Protein AF-A0A166FS26-F1 (afdb_monomer_lite)

pLDDT: mean 79.8, std 15.61, range [41.12, 95.31]

Structure (mmCIF, N/CA/C/O backbone):
data_AF-A0A166FS26-F1
#
_entry.id   AF-A0A166FS26-F1
#
loop_
_atom_site.group_PDB
_atom_site.id
_atom_site.type_symbol
_atom_site.label_atom_id
_atom_site.label_alt_id
_atom_site.label_comp_id
_atom_site.label_asym_id
_atom_site.label_entity_id
_atom_site.label_seq_id
_atom_site.pdbx_PDB_ins_code
_atom_site.Cartn_x
_atom_site.Cartn_y
_atom_site.Cartn_z
_atom_site.occupancy
_atom_site.B_iso_or_equiv
_atom_site.auth_seq_id
_atom_site.auth_comp_id
_atom_site.auth_asym_id
_atom_site.auth_atom_id
_atom_site.pdbx_PDB_model_num
ATOM 1 N N . MET A 1 1 ? 0.162 13.748 11.849 1.00 55.72 1 MET A N 1
ATOM 2 C CA . MET A 1 1 ? -1.172 13.224 11.488 1.00 55.72 1 MET A CA 1
ATOM 3 C C . MET A 1 1 ? -1.243 11.826 12.053 1.00 55.72 1 MET A C 1
ATOM 5 O O . MET A 1 1 ? -0.288 11.091 11.839 1.00 55.72 1 MET A O 1
ATOM 9 N N . ASP A 1 2 ? -2.315 11.482 12.760 1.00 82.00 2 ASP A N 1
ATOM 10 C CA . ASP A 1 2 ? -2.506 10.109 13.226 1.00 82.00 2 ASP A CA 1
ATOM 11 C C . ASP A 1 2 ? -3.050 9.285 12.062 1.00 82.00 2 ASP A C 1
ATOM 13 O O . ASP A 1 2 ? -4.162 9.515 11.580 1.00 82.00 2 ASP A O 1
ATOM 17 N N . TYR A 1 3 ? -2.216 8.386 11.549 1.00 90.62 3 TYR A N 1
ATOM 18 C CA . TYR A 1 3 ? -2.613 7.446 10.515 1.00 90.62 3 TYR A CA 1
ATOM 19 C C . TYR A 1 3 ? -3.353 6.250 11.135 1.00 90.62 3 TYR A C 1
ATOM 21 O O . TYR A 1 3 ? -3.038 5.848 12.256 1.00 90.62 3 TYR A O 1
ATOM 29 N N . PRO A 1 4 ? -4.313 5.643 10.417 1.00 93.62 4 PRO A N 1
ATOM 30 C CA . PRO A 1 4 ? -5.031 4.449 10.878 1.00 93.62 4 PRO A CA 1
ATOM 31 C C . PRO A 1 4 ? -4.239 3.136 10.737 1.00 93.62 4 PRO A C 1
ATOM 33 O O . PRO A 1 4 ? -4.796 2.055 10.906 1.00 93.62 4 PRO A O 1
ATOM 36 N N . PHE A 1 5 ? -2.949 3.230 10.429 1.00 94.50 5 PHE A N 1
ATOM 37 C CA . PHE A 1 5 ? -2.014 2.126 10.234 1.00 94.50 5 PHE A CA 1
ATOM 38 C C . PHE A 1 5 ? -0.727 2.391 11.021 1.00 94.50 5 PHE A C 1
ATOM 40 O O . PHE A 1 5 ? -0.428 3.535 11.381 1.00 94.50 5 PHE A O 1
ATOM 47 N N . ASP A 1 6 ? 0.048 1.338 11.263 1.00 94.75 6 ASP A N 1
ATOM 48 C CA . ASP A 1 6 ? 1.386 1.456 11.838 1.00 94.75 6 ASP A CA 1
ATOM 49 C C . ASP A 1 6 ? 2.405 1.743 10.727 1.00 94.75 6 ASP A C 1
ATOM 51 O O . ASP A 1 6 ? 2.639 0.927 9.837 1.00 94.75 6 ASP A O 1
ATOM 55 N N . GLN A 1 7 ? 2.995 2.938 10.757 1.00 94.44 7 GLN A N 1
ATOM 56 C CA . GLN A 1 7 ? 3.962 3.369 9.746 1.00 94.44 7 GLN A CA 1
ATOM 57 C C . GLN A 1 7 ? 5.217 2.492 9.726 1.00 94.44 7 GLN A C 1
ATOM 59 O O . GLN A 1 7 ? 5.733 2.210 8.647 1.00 94.44 7 GLN A O 1
ATOM 64 N N . ASN A 1 8 ? 5.705 2.062 10.893 1.00 93.94 8 ASN A N 1
ATOM 65 C CA . ASN A 1 8 ? 6.933 1.279 10.984 1.00 93.94 8 ASN A CA 1
ATOM 66 C C . ASN A 1 8 ? 6.705 -0.131 10.447 1.00 93.94 8 ASN A C 1
ATOM 68 O O . ASN A 1 8 ? 7.532 -0.624 9.680 1.00 93.94 8 ASN A O 1
ATOM 72 N N . ASP A 1 9 ? 5.569 -0.743 10.792 1.00 94.62 9 ASP A N 1
ATOM 73 C CA . ASP A 1 9 ? 5.208 -2.067 10.280 1.00 94.62 9 ASP A CA 1
ATOM 74 C C . ASP A 1 9 ? 5.028 -2.037 8.759 1.00 94.62 9 ASP A C 1
ATOM 76 O O . ASP A 1 9 ? 5.562 -2.895 8.056 1.00 94.62 9 ASP A O 1
ATOM 80 N N . VAL A 1 10 ? 4.335 -1.018 8.231 1.00 95.31 10 VAL A N 1
ATOM 81 C CA . VAL A 1 10 ? 4.149 -0.849 6.781 1.00 95.31 10 VAL A CA 1
ATOM 82 C C . VAL A 1 10 ? 5.496 -0.671 6.077 1.00 95.31 10 VAL A C 1
ATOM 84 O O . VAL A 1 10 ? 5.760 -1.360 5.096 1.00 95.31 10 VAL A O 1
ATOM 87 N N . ILE A 1 11 ? 6.379 0.201 6.574 1.00 94.06 11 ILE A N 1
ATOM 88 C CA . ILE A 1 11 ? 7.712 0.417 5.984 1.00 94.06 11 ILE A CA 1
ATOM 89 C C . ILE A 1 11 ? 8.546 -0.868 6.006 1.00 94.06 11 ILE A C 1
ATOM 91 O O . ILE A 1 11 ? 9.161 -1.215 4.996 1.00 94.06 11 ILE A O 1
ATOM 95 N N . ALA A 1 12 ? 8.571 -1.577 7.137 1.00 93.25 12 ALA A N 1
ATOM 96 C CA . ALA A 1 12 ? 9.320 -2.820 7.278 1.00 93.25 12 ALA A CA 1
ATOM 97 C C . ALA A 1 12 ? 8.806 -3.893 6.308 1.00 93.25 12 ALA A C 1
ATOM 99 O O . ALA A 1 12 ? 9.606 -4.547 5.635 1.00 93.25 12 ALA A O 1
ATOM 100 N N . SER A 1 13 ? 7.482 -4.022 6.187 1.00 93.25 13 SER A N 1
ATOM 101 C CA . SER A 1 13 ? 6.850 -4.959 5.260 1.00 93.25 13 SER A CA 1
ATOM 102 C C . SER A 1 13 ? 7.168 -4.615 3.802 1.00 93.25 13 SER A C 1
ATOM 104 O O . SER A 1 13 ? 7.673 -5.462 3.065 1.00 93.25 13 SER A O 1
ATOM 106 N N . VAL A 1 14 ? 7.012 -3.345 3.407 1.00 93.50 14 VAL A N 1
ATOM 107 C CA . VAL A 1 14 ? 7.338 -2.866 2.052 1.00 93.50 14 VAL A CA 1
ATOM 108 C C . VAL A 1 14 ? 8.804 -3.127 1.710 1.00 93.50 14 VAL A C 1
ATOM 110 O O . VAL A 1 14 ? 9.092 -3.606 0.619 1.00 93.50 14 VAL A O 1
ATOM 113 N N . LYS A 1 15 ? 9.738 -2.878 2.638 1.00 92.00 15 LYS A N 1
ATOM 114 C CA . LYS A 1 15 ? 11.160 -3.211 2.444 1.00 92.00 15 LYS A CA 1
ATOM 115 C C . LYS A 1 15 ? 11.388 -4.708 2.250 1.00 92.00 15 LYS A C 1
ATOM 117 O O . LYS A 1 15 ? 12.232 -5.078 1.446 1.00 92.00 15 LYS A O 1
ATOM 122 N N . SER A 1 16 ? 10.661 -5.555 2.978 1.00 90.06 16 SER A N 1
ATOM 123 C CA . SER A 1 16 ? 10.806 -7.012 2.874 1.00 90.06 16 SER A CA 1
ATOM 124 C C . SER A 1 16 ? 10.279 -7.594 1.557 1.00 90.06 16 SER A C 1
ATOM 126 O O . SER A 1 16 ? 10.784 -8.616 1.101 1.00 90.06 16 SER A O 1
ATOM 128 N N . LEU A 1 17 ? 9.277 -6.944 0.957 1.00 88.62 17 LEU A N 1
ATOM 129 C CA . LEU A 1 17 ? 8.574 -7.406 -0.245 1.00 88.62 17 LEU A CA 1
ATOM 130 C C . LEU A 1 17 ? 9.031 -6.703 -1.529 1.00 88.62 17 LEU A C 1
ATOM 132 O O . LEU A 1 17 ? 8.690 -7.137 -2.627 1.00 88.62 17 LEU A O 1
ATOM 136 N N . SER A 1 18 ? 9.758 -5.597 -1.399 1.00 84.44 18 SER A N 1
ATOM 137 C CA . SER A 1 18 ? 10.318 -4.849 -2.518 1.00 84.44 18 SER A CA 1
ATOM 138 C C . SER A 1 18 ? 11.567 -5.544 -3.055 1.00 84.44 18 SER A C 1
ATOM 140 O O . SER A 1 18 ? 12.518 -5.785 -2.317 1.00 84.44 18 SER A O 1
ATOM 142 N N . ASP A 1 19 ? 11.612 -5.761 -4.369 1.00 78.69 19 ASP A N 1
ATOM 143 C CA . ASP A 1 19 ? 12.803 -6.267 -5.069 1.00 78.69 19 ASP A CA 1
ATOM 144 C C . ASP A 1 19 ? 13.909 -5.203 -5.224 1.00 78.69 19 ASP A C 1
ATOM 146 O O . ASP A 1 19 ? 15.003 -5.488 -5.715 1.00 78.69 19 ASP A O 1
ATOM 150 N N . VAL A 1 20 ? 13.626 -3.957 -4.831 1.00 80.75 20 VAL A N 1
ATOM 151 C CA . VAL A 1 20 ? 14.564 -2.831 -4.873 1.00 80.75 20 VAL A CA 1
ATOM 152 C C . VAL A 1 20 ? 14.881 -2.329 -3.470 1.00 80.75 20 VAL A C 1
ATOM 154 O O . VAL A 1 20 ? 13.992 -2.199 -2.623 1.00 80.75 20 VAL A O 1
ATOM 157 N N . GLU A 1 21 ? 16.152 -2.007 -3.235 1.00 83.38 21 GLU A N 1
ATOM 158 C CA . GLU A 1 21 ? 16.594 -1.378 -1.993 1.00 83.38 21 GLU A CA 1
ATOM 159 C C . GLU A 1 21 ? 16.118 0.082 -1.958 1.00 83.38 21 GLU A C 1
ATOM 161 O O . GLU A 1 21 ? 16.441 0.884 -2.836 1.00 83.38 21 GLU A O 1
ATOM 166 N N . LEU A 1 22 ? 15.319 0.422 -0.945 1.00 85.12 22 LEU A N 1
ATOM 167 C CA . LEU A 1 22 ? 14.707 1.741 -0.789 1.00 85.12 22 LEU A CA 1
ATOM 168 C C . LEU A 1 22 ? 15.137 2.374 0.528 1.00 85.12 22 LEU A C 1
ATOM 170 O O . LEU A 1 22 ? 15.080 1.746 1.590 1.00 85.12 22 LEU A O 1
ATOM 174 N N . SER A 1 23 ? 15.522 3.648 0.464 1.00 89.69 23 SER A N 1
ATOM 175 C CA . SER A 1 23 ? 15.797 4.430 1.664 1.00 89.69 23 SER A CA 1
ATOM 176 C C . SER A 1 23 ? 14.508 4.726 2.432 1.00 89.69 23 SER A C 1
ATOM 178 O O . SER A 1 23 ? 13.426 4.860 1.851 1.00 89.69 23 SER A O 1
ATOM 180 N N . ASP A 1 24 ? 14.634 4.885 3.751 1.00 89.25 24 ASP A N 1
ATOM 181 C CA . ASP A 1 24 ? 13.507 5.298 4.592 1.00 89.25 24 ASP A CA 1
ATOM 182 C C . ASP A 1 24 ? 12.945 6.653 4.160 1.00 89.25 24 ASP A C 1
ATOM 184 O O . ASP A 1 24 ? 11.738 6.851 4.216 1.00 89.25 24 ASP A O 1
ATOM 188 N N . ASP A 1 25 ? 13.776 7.565 3.654 1.00 91.19 25 ASP A N 1
ATOM 189 C CA . ASP A 1 25 ? 13.323 8.870 3.161 1.00 91.19 25 ASP A CA 1
ATOM 190 C C . ASP A 1 25 ? 12.341 8.740 1.988 1.00 91.19 25 ASP A C 1
ATOM 192 O O . ASP A 1 25 ? 11.305 9.411 1.968 1.00 91.19 25 ASP A O 1
ATOM 196 N N . ILE A 1 26 ? 12.617 7.839 1.035 1.00 88.94 26 ILE A N 1
ATOM 197 C CA . ILE A 1 26 ? 11.706 7.575 -0.088 1.00 88.94 26 ILE A CA 1
ATOM 198 C C . ILE A 1 26 ? 10.395 6.992 0.441 1.00 88.94 26 ILE A C 1
ATOM 200 O O . ILE A 1 26 ? 9.320 7.486 0.098 1.00 88.94 26 ILE A O 1
ATOM 204 N N . LEU A 1 27 ? 10.460 5.989 1.316 1.00 92.19 27 LEU A N 1
ATOM 205 C CA . LEU A 1 27 ? 9.270 5.331 1.862 1.00 92.19 27 LEU A CA 1
ATOM 206 C C . LEU A 1 27 ? 8.414 6.289 2.702 1.00 92.19 27 LEU A C 1
ATOM 208 O O . LEU A 1 27 ? 7.195 6.344 2.530 1.00 92.19 27 LEU A O 1
ATOM 212 N N . ASN A 1 28 ? 9.051 7.119 3.526 1.00 92.06 28 ASN A N 1
ATOM 213 C CA . ASN A 1 28 ? 8.396 8.164 4.306 1.00 92.06 28 ASN A CA 1
ATOM 214 C C . ASN A 1 28 ? 7.749 9.234 3.417 1.00 92.06 28 ASN A C 1
ATOM 216 O O . ASN A 1 28 ? 6.697 9.764 3.772 1.00 92.06 28 ASN A O 1
ATOM 220 N N . SER A 1 29 ? 8.326 9.531 2.247 1.00 89.25 29 SER A N 1
ATOM 221 C CA . SER A 1 29 ? 7.708 10.436 1.268 1.00 89.25 29 SER A CA 1
ATOM 222 C C . SER A 1 29 ? 6.510 9.809 0.537 1.00 89.25 29 SER A C 1
ATOM 224 O O . SER A 1 29 ? 5.552 10.511 0.207 1.00 89.25 29 SER A O 1
ATOM 226 N N . LEU A 1 30 ? 6.521 8.486 0.326 1.00 90.81 30 LEU A N 1
ATOM 227 C CA . LEU A 1 30 ? 5.451 7.749 -0.354 1.00 90.81 30 LEU A CA 1
ATOM 228 C C . LEU A 1 30 ? 4.244 7.480 0.550 1.00 90.81 30 LEU A C 1
ATOM 230 O O . LEU A 1 30 ? 3.114 7.497 0.066 1.00 90.81 30 LEU A O 1
ATOM 234 N N . LEU A 1 31 ? 4.456 7.278 1.851 1.00 92.62 31 LEU A N 1
ATOM 235 C CA . LEU A 1 31 ? 3.401 7.057 2.846 1.00 92.62 31 LEU A CA 1
ATOM 236 C C . LEU A 1 31 ? 2.218 8.048 2.761 1.00 92.62 31 LEU A C 1
ATOM 238 O O . LEU A 1 31 ? 1.078 7.599 2.601 1.00 92.62 31 LEU A O 1
ATOM 242 N N . PRO A 1 32 ? 2.424 9.381 2.828 1.00 90.94 32 PRO A N 1
ATOM 243 C CA . PRO A 1 32 ? 1.324 10.341 2.738 1.00 90.94 32 PRO A CA 1
ATOM 244 C C . PRO A 1 32 ? 0.626 10.317 1.371 1.00 90.94 32 PRO A C 1
ATOM 246 O O . PRO A 1 32 ? -0.581 10.557 1.301 1.00 90.94 32 PRO A O 1
ATOM 249 N N . ILE A 1 33 ? 1.355 10.003 0.293 1.00 89.50 33 ILE A N 1
ATOM 250 C CA . ILE A 1 33 ? 0.794 9.879 -1.058 1.00 89.50 33 ILE A CA 1
ATOM 251 C C . ILE A 1 33 ? -0.120 8.653 -1.115 1.00 89.50 33 ILE A C 1
ATOM 253 O O . ILE A 1 33 ? -1.300 8.792 -1.433 1.00 89.50 33 ILE A O 1
ATOM 257 N N . ALA A 1 34 ? 0.386 7.476 -0.736 1.00 91.31 34 ALA A N 1
ATOM 258 C CA . ALA A 1 34 ? -0.379 6.231 -0.686 1.00 91.31 34 ALA A CA 1
ATOM 259 C C . ALA A 1 34 ? -1.646 6.388 0.168 1.00 91.31 34 ALA A C 1
ATOM 261 O O . ALA A 1 34 ? -2.745 6.054 -0.279 1.00 91.31 34 ALA A O 1
ATOM 262 N N . TYR A 1 35 ? -1.529 7.013 1.342 1.00 91.81 35 TYR A N 1
ATOM 263 C CA . TYR A 1 35 ? -2.678 7.279 2.201 1.00 91.81 35 TYR A CA 1
ATOM 264 C C . TYR A 1 35 ? -3.695 8.220 1.543 1.00 91.81 35 TYR A C 1
ATOM 266 O O . TYR A 1 35 ? -4.893 7.944 1.566 1.00 91.81 35 TYR A O 1
ATOM 274 N N . GLY A 1 36 ? -3.251 9.306 0.903 1.00 88.50 36 GLY A N 1
ATOM 275 C CA . GLY A 1 36 ? -4.135 10.210 0.158 1.00 88.50 36 GLY A CA 1
ATOM 276 C C . GLY A 1 36 ? -4.848 9.531 -1.019 1.00 88.50 36 GLY A C 1
ATOM 277 O O . GLY A 1 36 ? -5.965 9.914 -1.393 1.00 88.50 36 GLY A O 1
ATOM 278 N N . LEU A 1 37 ? -4.236 8.491 -1.590 1.00 85.81 37 LEU A N 1
ATOM 279 C CA . LEU A 1 37 ? -4.857 7.669 -2.618 1.00 85.81 37 LEU A CA 1
ATOM 280 C C . LEU A 1 37 ? -5.976 6.796 -2.026 1.00 85.81 37 LEU A C 1
ATOM 282 O O . LEU A 1 37 ? -7.063 6.800 -2.600 1.00 85.81 37 LEU A O 1
ATOM 286 N N . ILE A 1 38 ? -5.729 6.151 -0.882 1.00 87.94 38 ILE A N 1
ATOM 287 C CA . ILE A 1 38 ? -6.601 5.165 -0.215 1.00 87.94 38 ILE A CA 1
ATOM 288 C C . ILE A 1 38 ? -7.735 5.790 0.609 1.00 87.94 38 ILE A C 1
ATOM 290 O O . ILE A 1 38 ? -8.831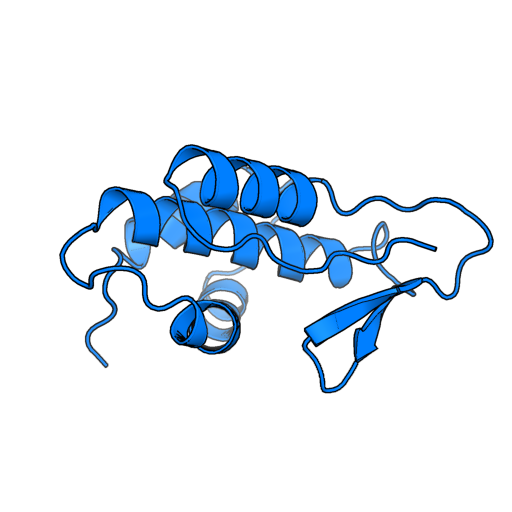 5.239 0.667 1.00 87.94 38 ILE A O 1
ATOM 294 N N . LYS A 1 39 ? -7.503 6.950 1.234 1.00 86.75 39 LYS A N 1
ATOM 295 C CA . LYS A 1 39 ? -8.443 7.630 2.146 1.00 86.75 39 LYS A CA 1
ATOM 296 C C . LYS A 1 39 ? -9.910 7.686 1.661 1.00 86.75 39 LYS A C 1
ATOM 298 O O . LYS A 1 39 ? -10.792 7.558 2.507 1.00 86.75 39 LYS A O 1
ATOM 303 N N . PRO A 1 40 ? -10.218 7.857 0.358 1.00 84.19 40 PRO A N 1
ATOM 304 C CA . PRO A 1 40 ? -11.598 7.862 -0.136 1.00 84.19 40 PRO A CA 1
ATOM 305 C C . PRO A 1 40 ? -12.351 6.521 -0.065 1.00 84.19 40 PRO A C 1
ATOM 307 O O . PRO A 1 40 ? -13.560 6.520 -0.272 1.00 84.19 40 PRO A O 1
ATOM 310 N N . LEU A 1 41 ? -11.689 5.391 0.222 1.00 81.50 41 LEU A N 1
ATOM 311 C CA . LEU A 1 41 ? -12.305 4.052 0.225 1.00 81.50 41 LEU A CA 1
ATOM 312 C C . LEU A 1 41 ? -13.234 3.779 1.429 1.00 81.50 41 LEU A C 1
ATOM 314 O O . LEU A 1 41 ? -13.782 2.686 1.536 1.00 81.50 41 LEU A O 1
ATOM 318 N N . ASN A 1 42 ? -13.449 4.761 2.317 1.00 81.06 42 ASN A N 1
ATOM 319 C CA . ASN A 1 42 ? -14.343 4.677 3.486 1.00 81.06 42 ASN A CA 1
ATOM 320 C C . ASN A 1 42 ? -14.092 3.460 4.399 1.00 81.06 42 ASN A C 1
ATOM 322 O O . ASN A 1 42 ? -15.015 2.921 5.007 1.00 81.06 42 ASN A O 1
ATOM 326 N N . ILE A 1 43 ? -12.834 3.039 4.517 1.00 87.88 43 ILE A N 1
ATOM 327 C CA . ILE A 1 43 ? -12.436 1.928 5.382 1.00 87.88 43 ILE A CA 1
ATOM 328 C C . ILE A 1 43 ? -12.509 2.390 6.849 1.00 87.88 43 ILE A C 1
ATOM 330 O O . ILE A 1 43 ? -11.978 3.460 7.172 1.00 87.88 43 ILE A O 1
ATOM 334 N N . PRO A 1 44 ? -13.151 1.627 7.755 1.00 90.25 44 PRO A N 1
ATOM 335 C CA . PRO A 1 44 ? -13.238 1.973 9.169 1.00 90.25 44 PRO A CA 1
ATOM 336 C C . PRO A 1 44 ? -11.857 2.218 9.785 1.00 90.25 44 PRO A C 1
ATOM 338 O O . PRO A 1 44 ? -10.943 1.411 9.645 1.00 90.25 44 PRO A O 1
ATOM 341 N N . ILE A 1 45 ? -11.695 3.335 10.496 1.00 89.38 45 ILE A N 1
ATOM 342 C CA . ILE A 1 45 ? -10.397 3.769 11.050 1.00 89.38 45 ILE A CA 1
ATOM 343 C C . ILE A 1 45 ? -9.826 2.800 12.103 1.00 89.38 45 ILE A C 1
ATOM 345 O O . ILE A 1 45 ? -8.642 2.835 12.420 1.00 89.38 45 ILE A O 1
ATOM 349 N N . ASN A 1 46 ? -10.685 1.956 12.677 1.00 90.88 46 ASN A N 1
ATOM 350 C CA . ASN A 1 46 ? -10.345 0.963 13.689 1.00 90.88 46 ASN A CA 1
ATOM 351 C C . ASN A 1 46 ? -9.908 -0.385 13.096 1.00 90.88 46 ASN A C 1
ATOM 353 O O . ASN A 1 46 ? -9.386 -1.215 13.841 1.00 90.88 46 ASN A O 1
ATOM 357 N N . ASP A 1 47 ? -10.078 -0.606 11.790 1.00 91.44 47 ASP A N 1
ATOM 358 C CA . ASP A 1 47 ? -9.632 -1.826 11.115 1.00 91.44 47 ASP A CA 1
ATOM 359 C C . ASP A 1 47 ? -8.145 -1.733 10.740 1.00 91.44 47 ASP A C 1
ATOM 361 O O . ASP A 1 47 ? -7.759 -1.620 9.575 1.00 91.44 47 ASP A O 1
ATOM 365 N N . LYS A 1 48 ? -7.290 -1.723 11.770 1.00 91.38 48 LYS A N 1
ATOM 366 C CA . LYS A 1 48 ? -5.835 -1.558 11.615 1.00 91.38 48 LYS A CA 1
ATOM 367 C C . LYS A 1 48 ? -5.212 -2.608 10.698 1.00 91.38 48 LYS A C 1
ATOM 369 O O . LYS A 1 48 ? -4.245 -2.311 10.007 1.00 91.38 48 LYS A O 1
ATOM 374 N N . PHE A 1 49 ? -5.753 -3.827 10.697 1.00 92.88 49 PHE A N 1
ATOM 375 C CA . PHE A 1 49 ? -5.261 -4.897 9.836 1.00 92.88 49 PHE A CA 1
ATOM 376 C C . PHE A 1 49 ? -5.470 -4.544 8.361 1.00 92.88 49 PHE A C 1
ATOM 378 O O . PHE A 1 49 ? -4.505 -4.535 7.598 1.00 92.88 49 PHE A O 1
ATOM 385 N N . VAL A 1 50 ? -6.701 -4.188 7.975 1.00 93.25 50 VAL A N 1
ATOM 386 C CA . VAL A 1 50 ? -7.011 -3.760 6.603 1.00 93.25 50 VAL A CA 1
ATOM 387 C C . VAL A 1 50 ? -6.179 -2.538 6.232 1.00 93.25 50 VAL A C 1
ATOM 389 O O . VAL A 1 50 ? -5.575 -2.522 5.164 1.00 93.25 50 VAL A O 1
ATOM 392 N N . TRP A 1 51 ? -6.067 -1.552 7.125 1.00 94.56 51 TRP A N 1
ATOM 393 C CA . TRP A 1 51 ? -5.257 -0.358 6.884 1.00 94.56 51 TRP A CA 1
ATOM 394 C C . TRP A 1 51 ? -3.769 -0.649 6.663 1.00 94.56 51 TRP A C 1
ATOM 396 O O . TRP A 1 51 ? -3.185 -0.074 5.749 1.00 94.56 51 TRP A O 1
ATOM 406 N N . ASN A 1 52 ? -3.154 -1.547 7.434 1.00 95.00 52 ASN A N 1
ATOM 407 C CA . ASN A 1 52 ? -1.762 -1.938 7.206 1.00 95.00 52 ASN A CA 1
ATOM 408 C C . ASN A 1 52 ? -1.597 -2.610 5.831 1.00 95.00 52 ASN A C 1
ATOM 410 O O . ASN A 1 52 ? -0.721 -2.223 5.061 1.00 95.00 52 ASN A O 1
ATOM 414 N N . GLN A 1 53 ? -2.475 -3.562 5.494 1.00 94.19 53 GLN A N 1
ATOM 415 C CA . GL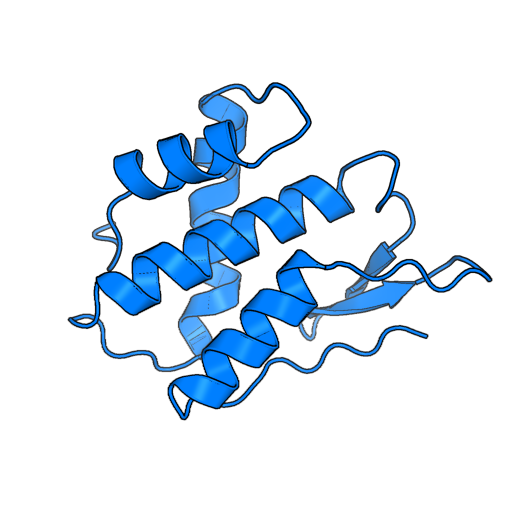N A 1 53 ? -2.389 -4.338 4.250 1.00 94.19 53 GLN A CA 1
ATOM 416 C C . GLN A 1 53 ? -2.587 -3.478 2.996 1.00 94.19 53 GLN A C 1
ATOM 418 O O . GLN A 1 53 ? -1.798 -3.548 2.056 1.00 94.19 53 GLN A O 1
ATOM 423 N N . ILE A 1 54 ? -3.603 -2.612 2.978 1.00 93.50 54 ILE A N 1
ATOM 424 C CA . ILE A 1 54 ? -3.848 -1.751 1.813 1.00 93.50 54 ILE A CA 1
ATOM 425 C C . ILE A 1 54 ? -2.739 -0.712 1.622 1.00 93.50 54 ILE A C 1
ATOM 427 O O . ILE A 1 54 ? -2.425 -0.357 0.488 1.00 93.50 54 ILE A O 1
ATOM 431 N N . MET A 1 55 ? -2.144 -0.216 2.713 1.00 95.31 55 MET A N 1
ATOM 432 C CA . MET A 1 55 ? -1.047 0.748 2.649 1.00 95.31 55 MET A CA 1
ATOM 433 C C . MET A 1 55 ? 0.226 0.096 2.125 1.00 95.31 55 MET A C 1
ATOM 435 O O . MET A 1 55 ? 0.866 0.665 1.245 1.00 95.31 55 MET A O 1
ATOM 439 N N . GLU A 1 56 ? 0.545 -1.106 2.603 1.00 94.94 56 GLU A N 1
ATOM 440 C CA . GLU A 1 56 ? 1.641 -1.933 2.098 1.00 94.94 56 GLU A CA 1
ATOM 441 C C . GLU A 1 56 ? 1.505 -2.169 0.587 1.00 94.94 56 GLU A C 1
ATOM 443 O O . GLU A 1 56 ? 2.380 -1.772 -0.186 1.00 94.94 56 GLU A O 1
ATOM 448 N N . MET A 1 57 ? 0.367 -2.717 0.145 1.00 93.69 57 MET A N 1
ATOM 449 C CA . MET A 1 57 ? 0.119 -3.005 -1.272 1.00 93.69 57 MET A CA 1
ATOM 450 C C . MET A 1 57 ? 0.134 -1.730 -2.121 1.00 93.69 57 MET A C 1
ATOM 452 O O . MET A 1 57 ? 0.696 -1.716 -3.218 1.00 93.69 57 MET A O 1
ATOM 456 N N . LYS A 1 58 ? -0.428 -0.620 -1.619 1.00 91.56 58 LYS A N 1
ATOM 457 C CA . LYS A 1 58 ? -0.426 0.641 -2.369 1.00 91.56 58 LYS A CA 1
ATOM 458 C C . LYS A 1 58 ? 0.972 1.236 -2.491 1.00 91.56 58 LYS A C 1
ATOM 460 O O . LYS A 1 58 ? 1.310 1.762 -3.549 1.00 91.56 58 LYS A O 1
ATOM 465 N N . MET A 1 59 ? 1.794 1.155 -1.448 1.00 92.75 59 MET A N 1
ATOM 466 C CA . MET A 1 59 ? 3.187 1.596 -1.518 1.00 92.75 59 MET A CA 1
ATOM 467 C C . MET A 1 59 ? 3.992 0.749 -2.504 1.00 92.75 59 MET A C 1
ATOM 469 O O . MET A 1 59 ? 4.692 1.316 -3.340 1.00 92.75 59 MET A O 1
ATOM 473 N N . LEU A 1 60 ? 3.842 -0.577 -2.466 1.00 91.19 60 LEU A N 1
ATOM 474 C CA . LEU A 1 60 ? 4.497 -1.490 -3.408 1.00 91.19 60 LEU A CA 1
ATOM 475 C C . LEU A 1 60 ? 4.071 -1.229 -4.857 1.00 91.19 60 LEU A C 1
ATOM 477 O O . LEU A 1 60 ? 4.914 -1.207 -5.753 1.00 91.19 60 LEU A O 1
ATOM 481 N N . SER A 1 61 ? 2.793 -0.923 -5.087 1.00 88.44 61 SER A N 1
ATOM 482 C CA . SER A 1 61 ? 2.305 -0.471 -6.393 1.00 88.44 61 SER A CA 1
ATOM 483 C C . SER A 1 61 ? 3.002 0.812 -6.863 1.00 88.44 61 SER A C 1
ATOM 485 O O . SER A 1 61 ? 3.482 0.879 -7.996 1.00 88.44 61 SER A O 1
ATOM 487 N N . LEU A 1 62 ? 3.097 1.830 -6.000 1.00 87.06 62 LEU A N 1
ATOM 488 C CA . LEU A 1 62 ? 3.756 3.094 -6.339 1.00 87.06 62 LEU A CA 1
ATOM 489 C C . LEU A 1 62 ? 5.248 2.904 -6.633 1.00 87.06 62 LEU A C 1
ATOM 491 O O . LEU A 1 62 ? 5.778 3.537 -7.546 1.00 87.06 62 LEU A O 1
ATOM 495 N N . ILE A 1 63 ? 5.923 2.029 -5.888 1.00 87.81 63 ILE A N 1
ATOM 496 C CA . ILE A 1 63 ? 7.317 1.651 -6.147 1.00 87.81 63 ILE A CA 1
ATOM 497 C C . ILE A 1 63 ? 7.426 0.976 -7.514 1.00 87.81 63 ILE A C 1
ATOM 499 O O . ILE A 1 63 ? 8.273 1.358 -8.320 1.00 87.81 63 ILE A O 1
ATOM 503 N N . TRP A 1 64 ? 6.540 0.022 -7.807 1.00 86.12 64 TRP A N 1
ATOM 504 C CA . TRP A 1 64 ? 6.543 -0.710 -9.068 1.00 86.12 64 TRP A CA 1
ATOM 505 C C . TRP A 1 64 ? 6.335 0.216 -10.274 1.00 86.12 64 TRP A C 1
ATOM 507 O O . TRP A 1 64 ? 7.091 0.121 -11.238 1.00 86.12 64 TRP A O 1
ATOM 517 N N . ILE A 1 65 ? 5.404 1.177 -10.201 1.00 78.62 65 ILE A N 1
ATOM 518 C CA . ILE A 1 65 ? 5.176 2.176 -11.267 1.00 78.62 65 ILE A CA 1
ATOM 519 C C . ILE A 1 65 ? 6.443 2.999 -11.545 1.00 78.62 65 ILE A C 1
ATOM 521 O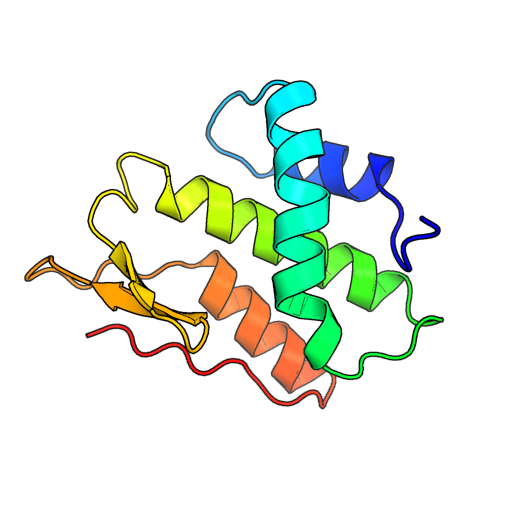 O . ILE A 1 65 ? 6.748 3.306 -12.695 1.00 78.62 65 ILE A O 1
ATOM 525 N N . ASN A 1 66 ? 7.197 3.341 -10.500 1.00 76.00 66 ASN A N 1
ATOM 526 C CA . ASN A 1 66 ? 8.439 4.103 -10.630 1.00 76.00 66 ASN A CA 1
ATOM 527 C C . ASN A 1 66 ? 9.659 3.237 -11.001 1.00 76.00 66 ASN A C 1
ATOM 529 O O . ASN A 1 66 ? 10.722 3.777 -11.318 1.00 76.00 66 ASN A O 1
ATOM 533 N N . SER A 1 67 ? 9.524 1.909 -10.976 1.00 74.25 67 SER A N 1
ATOM 534 C CA . SER A 1 67 ? 10.570 0.966 -11.378 1.00 74.25 67 SER A CA 1
ATOM 535 C C . SER A 1 67 ? 10.661 0.831 -12.899 1.00 74.25 67 SER A C 1
ATOM 537 O O . SER A 1 67 ? 9.725 1.172 -13.621 1.00 74.25 67 SER A O 1
ATOM 539 N N . ASP A 1 68 ? 11.757 0.255 -13.403 1.00 69.31 68 ASP A N 1
ATOM 540 C CA . ASP A 1 68 ? 11.906 -0.059 -14.832 1.00 69.31 68 ASP A CA 1
ATOM 541 C C . ASP A 1 68 ? 10.757 -0.917 -15.392 1.00 69.31 68 ASP A C 1
ATOM 543 O O . ASP A 1 68 ? 10.434 -0.795 -16.571 1.00 69.31 68 ASP A O 1
ATOM 547 N N . LEU A 1 69 ? 10.100 -1.727 -14.550 1.00 64.50 69 LEU A N 1
ATOM 548 C CA . LEU A 1 69 ? 8.955 -2.559 -14.934 1.00 64.50 69 LEU A CA 1
ATOM 549 C C . LEU A 1 69 ? 7.670 -1.744 -15.160 1.00 64.50 69 LEU A C 1
ATOM 551 O O . LEU A 1 69 ? 6.849 -2.122 -15.992 1.00 64.50 69 LEU A O 1
ATOM 555 N N . GLY A 1 70 ? 7.498 -0.634 -14.436 1.00 58.94 70 GLY A N 1
ATOM 556 C CA . GLY A 1 70 ? 6.328 0.246 -14.529 1.00 58.94 70 GLY A CA 1
ATOM 557 C C . GLY A 1 70 ? 6.555 1.534 -15.330 1.00 58.94 70 GLY A C 1
ATOM 558 O O . GLY A 1 70 ? 5.591 2.244 -15.631 1.00 58.94 70 GLY A O 1
ATOM 559 N N . LYS A 1 71 ? 7.807 1.841 -15.707 1.00 63.19 71 LYS A N 1
ATOM 560 C CA . LYS A 1 71 ? 8.213 3.056 -16.440 1.00 63.19 71 LYS A CA 1
ATOM 561 C C . LYS A 1 71 ? 7.471 3.206 -17.765 1.00 63.19 71 LYS A C 1
ATOM 563 O O . LYS A 1 71 ? 7.922 2.673 -18.766 1.00 63.19 71 LYS A O 1
ATOM 568 N N . GLY A 1 72 ? 6.391 3.984 -17.797 1.00 58.47 72 GLY A N 1
ATOM 569 C CA . GLY A 1 72 ? 5.531 4.203 -18.975 1.00 58.47 72 GLY A CA 1
ATOM 570 C C . GLY A 1 72 ? 4.042 3.969 -18.699 1.00 58.47 72 GLY A C 1
ATOM 571 O O . GLY A 1 72 ? 3.208 4.160 -19.584 1.00 58.47 72 GLY A O 1
ATOM 572 N N . ILE A 1 73 ? 3.697 3.588 -17.468 1.00 60.62 73 ILE A N 1
ATOM 573 C CA . ILE A 1 73 ? 2.330 3.633 -16.955 1.00 60.62 73 ILE A CA 1
ATOM 574 C C . ILE A 1 73 ? 2.070 5.032 -16.396 1.00 60.62 73 ILE A C 1
ATOM 576 O O . ILE A 1 73 ? 2.769 5.508 -15.503 1.00 60.62 73 ILE A O 1
ATOM 580 N N . LEU A 1 74 ? 1.074 5.705 -16.960 1.00 61.06 74 LEU A N 1
ATOM 581 C CA . LEU A 1 74 ? 0.586 7.006 -16.532 1.00 61.06 74 LEU A CA 1
ATOM 582 C C . LEU A 1 74 ? -0.552 6.832 -15.527 1.00 61.06 74 LEU A C 1
ATOM 584 O O . LEU A 1 74 ? -1.418 5.981 -15.699 1.00 61.06 74 LEU A O 1
ATOM 588 N N . VAL A 1 75 ? -0.582 7.679 -14.503 1.00 58.12 75 VAL A N 1
ATOM 589 C CA . VAL A 1 75 ? -1.721 7.802 -13.585 1.00 58.12 75 VAL A CA 1
ATOM 590 C C . VAL A 1 75 ? -2.539 9.010 -14.031 1.00 58.12 75 VAL A C 1
ATOM 592 O O . VAL A 1 75 ? -1.987 10.107 -14.134 1.00 58.12 75 VAL A O 1
ATOM 595 N N . ASP A 1 76 ? -3.829 8.837 -14.315 1.00 56.50 76 ASP A N 1
ATOM 596 C CA . ASP A 1 76 ? -4.701 9.966 -14.647 1.00 56.50 76 ASP A CA 1
ATOM 597 C C . ASP A 1 76 ? -5.262 10.677 -13.397 1.00 56.50 76 ASP A C 1
ATOM 599 O O . ASP A 1 76 ? -5.056 10.270 -12.251 1.00 56.50 76 ASP A O 1
ATOM 603 N N . ASN A 1 77 ? -6.006 11.764 -13.613 1.00 46.62 77 ASN A N 1
ATOM 604 C CA . ASN A 1 77 ? -6.620 12.549 -12.535 1.00 46.62 77 ASN A CA 1
ATOM 605 C C . ASN A 1 77 ? -7.688 11.777 -11.734 1.00 46.62 77 ASN A C 1
ATOM 607 O O . ASN A 1 77 ? -8.041 12.200 -10.631 1.00 46.62 77 ASN A O 1
ATOM 611 N N . PHE A 1 78 ? -8.207 10.667 -12.266 1.00 53.16 78 PHE A N 1
ATOM 612 C CA . PHE A 1 78 ? -9.126 9.760 -11.576 1.00 53.16 78 PHE A CA 1
ATOM 613 C C . PHE A 1 78 ? -8.393 8.660 -10.799 1.00 53.16 78 PHE A C 1
ATOM 615 O O . PHE A 1 78 ? -9.042 7.861 -10.125 1.00 53.16 78 PHE A O 1
ATOM 622 N N . LYS A 1 79 ? -7.051 8.689 -10.794 1.00 53.06 79 LYS A N 1
ATOM 623 C CA . LYS A 1 79 ? -6.169 7.662 -10.227 1.00 53.06 79 LYS A CA 1
ATOM 624 C C . LYS A 1 79 ? -6.282 6.326 -10.970 1.00 53.06 79 LYS A C 1
ATOM 626 O O . LYS A 1 79 ? -5.932 5.295 -10.394 1.00 53.06 79 LYS A O 1
ATOM 631 N N . ASP A 1 80 ? -6.751 6.348 -12.215 1.00 54.06 80 ASP A N 1
ATOM 632 C CA . ASP A 1 80 ? -6.728 5.185 -13.090 1.00 54.06 80 ASP A CA 1
ATOM 633 C C . ASP A 1 80 ? -5.321 5.060 -13.691 1.00 54.06 80 ASP A C 1
ATOM 635 O O . ASP A 1 80 ? -4.683 6.048 -14.074 1.00 54.06 80 ASP A O 1
ATOM 639 N N . LEU A 1 81 ? -4.820 3.828 -13.741 1.00 56.62 81 LEU A N 1
ATOM 640 C CA . LEU A 1 81 ? -3.547 3.500 -14.375 1.00 56.62 81 LEU A CA 1
ATOM 641 C C . LEU A 1 81 ? -3.779 3.251 -15.862 1.00 56.62 81 LEU A C 1
ATOM 643 O O . LEU A 1 81 ? -4.580 2.392 -16.214 1.00 56.62 81 LEU A O 1
ATOM 647 N N . HIS A 1 82 ? -3.054 3.968 -16.717 1.00 54.91 82 HIS A N 1
ATOM 648 C CA . HIS A 1 82 ? -3.075 3.823 -18.173 1.00 54.91 82 HIS A CA 1
ATOM 649 C C . HIS A 1 82 ? -1.677 3.471 -18.675 1.00 54.91 82 HIS A C 1
ATOM 651 O O . HIS A 1 82 ? -0.698 4.118 -18.319 1.00 54.91 82 HIS A O 1
ATOM 657 N N . THR A 1 83 ? -1.558 2.460 -19.523 1.00 52.41 83 THR A N 1
ATOM 658 C CA . THR A 1 83 ? -0.292 2.005 -20.119 1.00 52.41 83 THR A CA 1
ATOM 659 C C . THR A 1 83 ? -0.002 2.785 -21.414 1.00 52.41 83 THR A C 1
ATOM 661 O O . THR A 1 83 ? -0.892 2.999 -22.233 1.00 52.41 83 THR A O 1
ATOM 664 N N . GLN A 1 84 ? 1.247 3.221 -21.635 1.00 49.72 84 GLN A N 1
ATOM 665 C CA . GLN A 1 84 ? 1.715 3.664 -22.967 1.00 49.72 84 GLN A CA 1
ATOM 666 C C . GLN A 1 84 ? 2.353 2.527 -23.788 1.00 49.72 84 GLN A C 1
ATOM 668 O O . GLN A 1 84 ? 2.692 2.723 -24.956 1.00 49.72 84 GLN A O 1
ATOM 673 N N . TYR A 1 85 ? 2.542 1.345 -23.195 1.00 48.00 85 TYR A N 1
ATOM 674 C CA . TYR A 1 85 ? 3.124 0.186 -23.872 1.00 48.00 85 TYR A CA 1
ATOM 675 C C . TYR A 1 85 ? 2.080 -0.613 -24.649 1.00 48.00 85 TYR A C 1
ATOM 677 O O . TYR A 1 85 ? 0.992 -0.867 -24.156 1.00 48.00 85 TYR A O 1
ATOM 685 N N . ASN A 1 86 ? 2.488 -1.147 -25.803 1.00 48.03 86 ASN A N 1
ATOM 686 C CA . ASN A 1 86 ? 1.793 -2.220 -26.535 1.00 48.03 86 ASN A CA 1
ATOM 687 C C . ASN A 1 86 ? 1.881 -3.601 -25.834 1.00 48.03 86 ASN A C 1
ATOM 689 O O . ASN A 1 86 ? 1.606 -4.628 -26.453 1.00 48.03 86 ASN A O 1
ATOM 693 N N . GLY A 1 87 ? 2.342 -3.650 -24.582 1.00 52.00 87 GLY A N 1
ATOM 694 C CA . GLY A 1 87 ? 2.542 -4.871 -23.809 1.00 52.00 87 GLY A CA 1
ATOM 695 C C . GLY A 1 87 ? 1.804 -4.776 -22.482 1.00 52.00 87 GLY A C 1
ATOM 696 O O . GLY A 1 87 ? 1.932 -3.771 -21.788 1.00 52.00 87 GLY A O 1
ATOM 697 N N . ASN A 1 88 ? 1.063 -5.835 -22.155 1.00 56.62 88 ASN A N 1
ATOM 698 C CA . ASN A 1 88 ? 0.206 -6.009 -20.978 1.00 56.62 88 ASN A CA 1
ATOM 699 C C . ASN A 1 88 ? 0.992 -5.964 -19.648 1.00 56.62 88 ASN A C 1
ATOM 701 O O . ASN A 1 88 ? 1.074 -6.967 -18.939 1.00 56.62 88 ASN A O 1
ATOM 705 N N . ALA A 1 89 ? 1.630 -4.847 -19.309 1.00 59.03 89 ALA A N 1
ATOM 706 C CA . ALA A 1 89 ? 2.295 -4.687 -18.024 1.00 59.03 89 ALA A CA 1
ATOM 707 C C . ALA A 1 89 ? 1.226 -4.599 -16.923 1.00 59.03 89 ALA A C 1
ATOM 709 O O . ALA A 1 89 ? 0.506 -3.606 -16.813 1.00 59.03 89 ALA A O 1
ATOM 710 N N . VAL A 1 90 ? 1.105 -5.667 -16.132 1.00 71.81 90 VAL A N 1
ATOM 711 C CA . VAL A 1 90 ? 0.152 -5.769 -15.022 1.00 71.81 90 VAL A CA 1
ATOM 712 C C . VAL A 1 90 ? 0.848 -5.367 -13.727 1.00 71.81 90 VAL A C 1
ATOM 714 O O . VAL A 1 90 ? 1.840 -5.978 -13.330 1.00 71.81 90 VAL A O 1
ATOM 717 N N . ASN A 1 91 ? 0.316 -4.350 -13.048 1.00 80.31 91 ASN A N 1
ATOM 718 C CA . ASN A 1 91 ? 0.742 -4.019 -11.692 1.00 80.31 91 ASN A CA 1
ATOM 719 C C . ASN A 1 91 ? 0.116 -5.019 -10.711 1.00 80.31 91 ASN A C 1
ATOM 721 O O . ASN A 1 91 ? -1.011 -4.827 -10.250 1.00 80.31 91 ASN A O 1
ATOM 725 N N . GLN A 1 92 ? 0.858 -6.078 -10.394 1.00 81.75 92 GLN A N 1
ATOM 726 C CA . GLN A 1 92 ? 0.404 -7.152 -9.505 1.00 81.75 92 GLN A CA 1
ATOM 727 C C . GLN A 1 92 ? -0.068 -6.649 -8.131 1.00 81.75 92 GLN A C 1
ATOM 729 O O . GLN A 1 92 ? -0.965 -7.233 -7.532 1.00 81.75 92 GLN A O 1
ATOM 734 N N . TRP A 1 93 ? 0.493 -5.545 -7.628 1.00 87.94 93 TRP A N 1
ATOM 735 C CA . TRP A 1 93 ? 0.128 -5.001 -6.320 1.00 87.94 93 TRP A CA 1
ATOM 736 C C . TRP A 1 93 ? -1.228 -4.294 -6.340 1.00 87.94 93 TRP A C 1
ATOM 738 O O . TRP A 1 93 ? -1.943 -4.323 -5.343 1.00 87.94 93 TRP A O 1
ATOM 748 N N . GLU A 1 94 ? -1.620 -3.706 -7.473 1.00 86.25 94 GLU A N 1
ATOM 749 C CA . GLU A 1 94 ? -2.973 -3.160 -7.651 1.00 86.25 94 GLU A CA 1
ATOM 750 C C . GLU A 1 94 ? -4.008 -4.266 -7.845 1.00 86.25 94 GLU A C 1
ATOM 752 O O . GLU A 1 94 ? -5.127 -4.140 -7.357 1.00 86.25 94 GLU A O 1
ATOM 757 N N . GLU A 1 95 ? -3.642 -5.359 -8.519 1.00 84.62 95 GLU A N 1
ATOM 758 C CA . GLU A 1 95 ? -4.500 -6.542 -8.630 1.00 84.62 95 GLU A CA 1
ATOM 759 C C . GLU A 1 95 ? -4.746 -7.167 -7.250 1.00 84.62 95 GLU A C 1
ATOM 761 O O . GLU A 1 95 ? -5.897 -7.337 -6.848 1.00 84.62 95 GLU A O 1
ATOM 766 N N . LEU A 1 96 ? -3.679 -7.395 -6.475 1.00 87.25 96 LEU A N 1
ATOM 767 C CA . LEU A 1 96 ? -3.768 -7.903 -5.104 1.00 87.25 96 LEU A CA 1
ATOM 768 C C . LEU A 1 96 ? -4.563 -6.970 -4.185 1.00 87.25 96 LEU A C 1
ATOM 770 O O . LEU A 1 96 ? -5.404 -7.443 -3.419 1.00 87.25 96 LEU A O 1
ATOM 774 N N . LEU A 1 97 ? -4.342 -5.654 -4.277 1.00 90.50 97 LEU A N 1
ATOM 775 C CA . LEU A 1 97 ? -5.115 -4.665 -3.527 1.00 90.50 97 LEU A CA 1
ATOM 776 C C . LEU A 1 97 ? -6.603 -4.750 -3.877 1.00 90.50 97 LEU A C 1
ATOM 778 O O . LEU A 1 97 ? -7.450 -4.732 -2.985 1.00 90.50 97 LEU A O 1
ATOM 782 N N . ASN A 1 98 ? -6.933 -4.847 -5.164 1.00 87.50 98 ASN A N 1
ATOM 783 C CA . ASN A 1 98 ? -8.315 -4.916 -5.616 1.00 87.50 98 ASN A CA 1
ATOM 784 C C . ASN A 1 98 ? -9.010 -6.195 -5.125 1.00 87.50 98 ASN A C 1
ATOM 786 O O . ASN A 1 98 ? -10.105 -6.130 -4.563 1.00 87.50 98 ASN A O 1
ATOM 790 N N . ASP A 1 99 ? -8.342 -7.340 -5.253 1.00 88.31 99 ASP A N 1
ATOM 791 C CA . ASP A 1 99 ? -8.817 -8.622 -4.734 1.00 88.31 99 ASP A CA 1
ATOM 792 C C . ASP A 1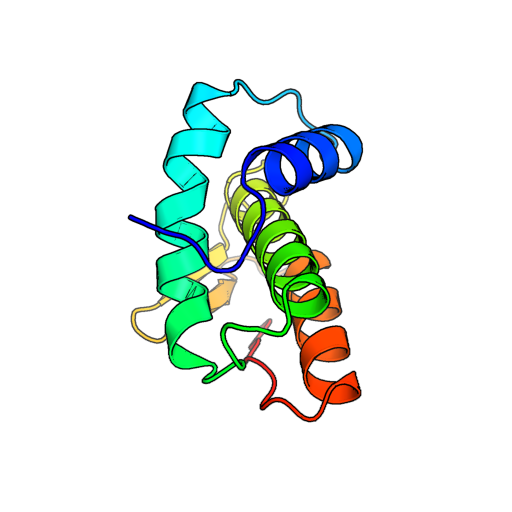 99 ? -9.019 -8.586 -3.217 1.00 88.31 99 ASP A C 1
ATOM 794 O O . ASP A 1 99 ? -10.022 -9.092 -2.704 1.00 88.31 99 ASP A O 1
ATOM 798 N N . PHE A 1 100 ? -8.084 -7.974 -2.487 1.00 89.94 100 PHE A N 1
ATOM 799 C CA . PHE A 1 100 ? -8.184 -7.799 -1.045 1.00 89.94 100 PHE A CA 1
ATOM 800 C C . PHE A 1 100 ? -9.400 -6.941 -0.676 1.00 89.94 100 PHE A C 1
ATOM 802 O O . PHE A 1 100 ? -10.223 -7.362 0.136 1.00 89.94 100 PHE A O 1
ATOM 809 N N . LEU A 1 101 ? -9.577 -5.782 -1.314 1.00 88.00 101 LEU A N 1
ATOM 810 C CA . LEU A 1 101 ? -10.723 -4.904 -1.069 1.00 88.00 101 LEU A CA 1
ATOM 811 C C . LEU A 1 101 ? -12.052 -5.630 -1.313 1.00 88.00 101 LEU A C 1
ATOM 813 O O . LEU A 1 101 ? -12.931 -5.589 -0.451 1.00 88.00 101 LEU A O 1
ATOM 817 N N . ILE A 1 102 ? -12.169 -6.366 -2.423 1.00 86.94 102 ILE A N 1
ATOM 818 C CA . ILE A 1 102 ? -13.366 -7.150 -2.756 1.00 86.94 102 ILE A CA 1
ATOM 819 C C . ILE A 1 102 ? -13.647 -8.212 -1.684 1.00 86.94 102 ILE A C 1
ATOM 821 O O . ILE A 1 102 ? -14.788 -8.342 -1.236 1.00 86.94 102 ILE A O 1
ATOM 825 N N . ARG A 1 103 ? -12.624 -8.951 -1.229 1.00 87.81 103 ARG A N 1
ATOM 826 C CA . ARG A 1 103 ? -12.775 -9.987 -0.186 1.00 87.81 103 ARG A CA 1
ATOM 827 C C . ARG A 1 103 ? -13.283 -9.427 1.138 1.00 87.81 103 ARG A C 1
ATOM 829 O O . ARG A 1 103 ? -14.023 -10.115 1.835 1.00 87.81 103 ARG A O 1
ATOM 836 N N . TYR A 1 104 ? -12.911 -8.194 1.470 1.00 86.31 104 TYR A N 1
ATOM 837 C CA . TYR A 1 104 ? -13.352 -7.510 2.686 1.00 86.31 104 TYR A CA 1
ATOM 838 C C . TYR A 1 104 ? -14.636 -6.683 2.491 1.00 86.31 104 TYR A C 1
ATOM 840 O O . TYR A 1 104 ? -15.059 -5.974 3.401 1.00 86.31 104 TYR A O 1
ATOM 848 N N . GLY A 1 105 ? -15.294 -6.797 1.331 1.00 83.00 105 GLY A N 1
ATOM 849 C CA . GLY A 1 105 ? -16.568 -6.130 1.051 1.00 83.00 105 GLY A CA 1
ATOM 850 C C . GLY A 1 105 ? -16.442 -4.642 0.719 1.00 83.00 105 GLY A C 1
ATOM 851 O O . GLY A 1 105 ? -17.449 -3.931 0.704 1.00 83.00 105 GLY A O 1
ATOM 852 N N . TYR A 1 106 ? -15.231 -4.161 0.440 1.00 82.56 106 TYR A N 1
ATOM 853 C CA . TYR A 1 106 ? -14.994 -2.803 -0.028 1.00 82.56 106 TYR A CA 1
ATOM 854 C C . TYR A 1 106 ? -15.147 -2.723 -1.546 1.00 82.56 106 TYR A C 1
ATOM 856 O O . TYR A 1 106 ? -14.926 -3.688 -2.280 1.00 82.56 106 TYR A O 1
ATOM 864 N N . SER A 1 107 ? -15.535 -1.542 -2.031 1.00 71.56 107 SER A N 1
ATOM 865 C CA . SER A 1 107 ? -15.538 -1.288 -3.470 1.00 71.56 107 SER A CA 1
ATOM 866 C C . SER A 1 107 ? -14.108 -1.383 -3.989 1.00 71.56 107 SER A C 1
ATOM 868 O O . SER A 1 107 ? -13.230 -0.655 -3.527 1.00 71.56 107 SER A O 1
ATOM 870 N N . GLY A 1 108 ? -13.898 -2.297 -4.931 1.00 64.50 108 GLY A N 1
ATOM 871 C CA . GLY A 1 108 ? -12.629 -2.448 -5.621 1.00 64.50 108 GLY A CA 1
ATOM 872 C C . GLY A 1 108 ? -12.225 -1.179 -6.372 1.00 64.50 108 GLY A C 1
ATOM 873 O O . GLY A 1 108 ? -13.066 -0.345 -6.730 1.00 64.50 108 GLY A O 1
ATOM 874 N N . TRP A 1 109 ? -10.928 -1.036 -6.621 1.00 67.75 109 TRP A N 1
ATOM 875 C CA . TRP A 1 109 ? -10.418 0.035 -7.467 1.00 67.75 109 TRP A CA 1
ATOM 876 C C . TRP A 1 109 ? -10.684 -0.292 -8.938 1.00 67.75 109 TRP A C 1
ATOM 878 O O . TRP A 1 109 ? -10.649 -1.448 -9.359 1.00 67.75 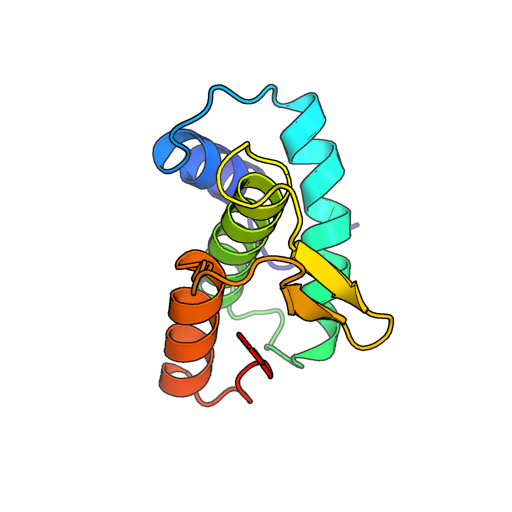109 TRP A O 1
ATOM 888 N N . ARG A 1 110 ? -10.941 0.731 -9.756 1.00 57.97 110 ARG A N 1
ATOM 889 C CA . ARG A 1 110 ? -10.938 0.561 -11.211 1.00 57.97 110 ARG A CA 1
ATOM 890 C C . ARG A 1 110 ? -9.497 0.500 -11.710 1.00 57.97 110 ARG A C 1
ATOM 892 O O . ARG A 1 110 ? -8.837 1.523 -11.826 1.00 57.97 110 ARG A O 1
ATOM 899 N N . THR A 1 111 ? -9.024 -0.697 -12.033 1.00 53.69 111 THR A N 1
ATOM 900 C CA . THR A 1 111 ? -7.752 -0.885 -12.741 1.00 53.69 111 THR A CA 1
ATOM 901 C C . THR A 1 111 ? -8.069 -1.154 -14.208 1.00 53.69 111 THR A C 1
ATOM 903 O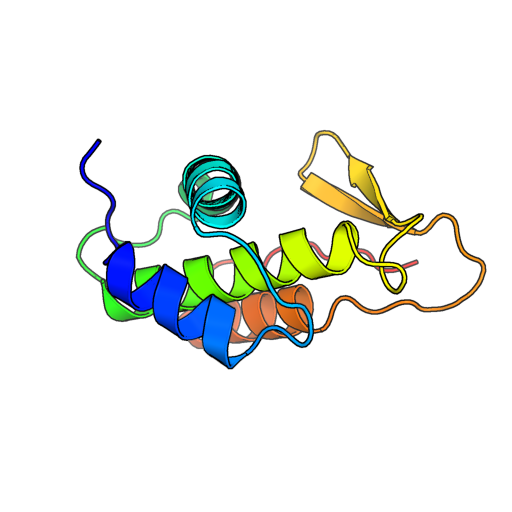 O . THR A 1 111 ? -8.548 -2.235 -14.548 1.00 53.69 111 THR A O 1
ATOM 906 N N . LYS A 1 112 ? -7.860 -0.175 -15.096 1.00 44.75 112 LYS A N 1
ATOM 907 C CA . LYS A 1 112 ? -8.000 -0.393 -16.542 1.00 44.75 112 LYS A CA 1
ATOM 908 C C . LYS A 1 112 ? -6.624 -0.590 -17.170 1.00 44.75 112 LYS A C 1
ATOM 910 O O . LYS A 1 112 ? -6.042 0.337 -17.711 1.00 44.75 112 LYS A O 1
ATOM 915 N N . LEU A 1 113 ? -6.123 -1.817 -17.104 1.00 45.56 113 LEU A N 1
ATOM 916 C CA . LEU A 1 113 ? -4.905 -2.208 -17.811 1.00 45.56 113 LEU A CA 1
ATOM 917 C C . LEU A 1 113 ? -5.285 -2.462 -19.275 1.00 45.56 113 LEU A C 1
ATOM 919 O O . LEU A 1 113 ? -6.062 -3.374 -19.560 1.00 45.56 113 LEU A O 1
ATOM 923 N N . GLY A 1 114 ? -4.847 -1.564 -20.159 1.00 41.12 114 GLY A N 1
ATOM 924 C CA . GLY A 1 114 ? -5.057 -1.627 -21.607 1.00 41.12 114 GLY A CA 1
ATOM 925 C C . GLY A 1 114 ? -3.887 -2.276 -22.318 1.00 41.12 114 GLY A C 1
ATOM 926 O O . GLY A 1 114 ? -2.736 -2.006 -21.899 1.00 41.12 114 GLY A O 1
#

Radius of gyration: 13.71 Å; chains: 1; bounding box: 33×23×40 Å

Sequence (114 aa):
MDYPFDQNDVIASVKSLSDVELSDDILNSLLPIAYGLIKPLNIPINDKFVWNQIMEMKMLSLIWINSDLGKGILVDNFKDLHTQYNGNAVNQWEELLNDFLIRYGYSGWRTKLG

Organism: Secundilactobacillus collinoides (NCBI:txid33960)

Foldseek 3Di:
DDALEDLVLLVVLLCVPDPDHDDPVVSVVCQVVQCVVCVVQPPPSNPHVLRSLSSSLSSNLVVCCVDPLNPAWDQDPLRETEHPDPDQSDSVSLVVSQVSCVVVVTHGDDHDRD

Secondary structure (DSSP, 8-state):
---SS-HHHHHHHHHHH-SS---HHHHHHHHHHHHHHHGGG---TT-HHHHHHHHHHHHHHHHHHHSTTTTTEEE-TT--EEE-SSS----HHHHHHHHHHHHTTPPPP-----